Protein AF-A0A815S7Y5-F1 (afdb_monomer_lite)

Secondary structure (DSSP, 8-state):
-HHHHHHHHHHHHHHHHHHHHHHHHHTGGGGS-----PPPS---SHHHHHHHHHHHHHHHHHHHHHHHHHHHHHHHHHHHHHHHHHHHHHHHHHHTT-

Structure (mmCIF, N/CA/C/O backbone):
data_AF-A0A815S7Y5-F1
#
_entry.id   AF-A0A815S7Y5-F1
#
loop_
_atom_site.group_PDB
_atom_site.id
_atom_site.type_symbol
_atom_site.label_atom_id
_atom_site.label_alt_id
_atom_site.label_comp_id
_atom_site.label_asym_id
_atom_site.label_entity_id
_atom_site.label_seq_id
_atom_site.pdbx_PDB_ins_code
_atom_site.Cartn_x
_atom_site.Cartn_y
_atom_site.Cartn_z
_atom_site.occupancy
_atom_site.B_iso_or_equiv
_atom_site.auth_seq_id
_atom_site.auth_comp_id
_atom_site.auth_asym_id
_atom_site.auth_atom_id
_atom_site.pdbx_PDB_model_num
ATOM 1 N N . MET A 1 1 ? -3.531 16.950 49.345 1.00 53.16 1 MET A N 1
ATOM 2 C CA . MET A 1 1 ? -2.332 16.745 48.494 1.00 53.16 1 MET A CA 1
ATOM 3 C C . MET A 1 1 ? -2.470 15.635 47.437 1.00 53.16 1 MET A C 1
ATOM 5 O O . MET A 1 1 ? -1.715 15.671 46.481 1.00 53.16 1 MET A O 1
ATOM 9 N N . ALA A 1 2 ? -3.449 14.714 47.502 1.00 55.72 2 ALA A N 1
ATOM 10 C CA . ALA A 1 2 ? -3.643 13.659 46.483 1.00 55.72 2 ALA A CA 1
ATOM 11 C C . ALA A 1 2 ? -4.248 14.127 45.130 1.00 55.72 2 ALA A C 1
ATOM 13 O O . ALA A 1 2 ? -4.181 13.400 44.143 1.00 55.72 2 ALA A O 1
ATOM 14 N N . GLN A 1 3 ? -4.836 15.330 45.060 1.00 57.66 3 GLN A N 1
ATOM 15 C CA . GLN A 1 3 ? -5.484 15.848 43.840 1.00 57.66 3 GLN A CA 1
ATOM 16 C C . GLN A 1 3 ? -4.494 16.313 42.759 1.00 57.66 3 GLN A C 1
ATOM 18 O O . GLN A 1 3 ? -4.764 16.112 41.577 1.00 57.66 3 GLN A O 1
ATOM 23 N N . ASN A 1 4 ? -3.324 16.841 43.132 1.00 66.06 4 ASN A N 1
ATOM 24 C CA . ASN A 1 4 ? -2.341 17.335 42.156 1.00 66.06 4 ASN A CA 1
ATOM 25 C C . ASN A 1 4 ? -1.697 16.197 41.345 1.00 66.06 4 ASN A C 1
ATOM 27 O O . ASN A 1 4 ? -1.407 16.368 40.164 1.00 66.06 4 ASN A O 1
ATOM 31 N N . TYR A 1 5 ? -1.554 15.007 41.938 1.00 72.88 5 TYR A N 1
ATOM 32 C CA . TYR A 1 5 ? -1.005 13.833 41.250 1.00 72.88 5 TYR A CA 1
ATOM 33 C C . TYR A 1 5 ? -1.934 13.292 40.156 1.00 72.88 5 TYR A C 1
ATOM 35 O O . TYR A 1 5 ? -1.458 12.749 39.163 1.00 72.88 5 TYR A O 1
ATOM 43 N N . ARG A 1 6 ? -3.256 13.474 40.295 1.00 69.19 6 ARG A N 1
ATOM 44 C CA . ARG A 1 6 ? -4.225 13.047 39.273 1.00 69.19 6 ARG A CA 1
ATOM 45 C C . ARG A 1 6 ? -4.136 13.909 38.017 1.00 69.19 6 ARG A C 1
ATOM 47 O O . ARG A 1 6 ? -4.134 13.371 36.918 1.00 69.19 6 ARG A O 1
ATOM 54 N N . LEU A 1 7 ? -4.007 15.226 38.181 1.00 74.56 7 LEU A N 1
ATOM 55 C CA . LEU A 1 7 ? -3.862 16.151 37.052 1.00 74.56 7 LEU A CA 1
ATOM 56 C C . LEU A 1 7 ? -2.537 15.941 36.303 1.00 74.56 7 LEU A C 1
ATOM 58 O O . LEU A 1 7 ? -2.519 15.999 35.077 1.00 74.56 7 LEU A O 1
ATOM 62 N N . LEU A 1 8 ? -1.458 15.619 37.024 1.00 80.38 8 LEU A N 1
ATOM 63 C CA . LEU A 1 8 ? -0.160 15.301 36.423 1.00 80.38 8 LEU A CA 1
ATOM 64 C C . LEU A 1 8 ? -0.185 13.975 35.639 1.00 80.38 8 LEU A C 1
ATOM 66 O O . LEU A 1 8 ? 0.373 13.883 34.552 1.00 80.38 8 LEU A O 1
ATOM 70 N N . ALA A 1 9 ? -0.864 12.946 36.151 1.00 73.81 9 ALA A N 1
ATOM 71 C CA . ALA A 1 9 ? -0.979 11.671 35.444 1.00 73.81 9 ALA A CA 1
ATOM 72 C C . ALA A 1 9 ? -1.764 11.807 34.127 1.00 73.81 9 ALA A C 1
ATOM 74 O O . ALA A 1 9 ? -1.364 11.244 33.108 1.00 73.81 9 ALA A O 1
ATOM 75 N N . VAL A 1 10 ? -2.846 12.593 34.123 1.00 79.81 10 VAL A N 1
ATOM 76 C CA . VAL A 1 10 ? -3.657 12.834 32.918 1.00 79.81 10 VAL A CA 1
ATOM 77 C C . VAL A 1 10 ? -2.854 13.576 31.845 1.00 79.81 10 VAL A C 1
ATOM 79 O O . VAL A 1 10 ? -2.937 13.213 30.671 1.00 79.81 10 VAL A O 1
ATOM 82 N N . SER A 1 11 ? -2.022 14.555 32.223 1.00 80.19 11 SER A N 1
ATOM 83 C CA . SER A 1 11 ? -1.170 15.258 31.255 1.00 80.19 11 SER A CA 1
ATOM 84 C C . SER A 1 11 ? -0.067 14.360 30.679 1.00 80.19 11 SER A C 1
ATOM 86 O O . SER A 1 11 ? 0.198 14.421 29.477 1.00 80.19 11 SER A O 1
ATOM 88 N N . CYS A 1 12 ? 0.521 13.465 31.481 1.00 86.69 12 CYS A N 1
ATOM 89 C CA . CYS A 1 12 ? 1.505 12.489 31.001 1.00 86.69 12 CYS A CA 1
ATOM 90 C C . CYS A 1 12 ? 0.900 11.454 30.037 1.00 86.69 12 CYS A C 1
ATOM 92 O O . CYS A 1 12 ? 1.527 11.128 29.029 1.00 86.69 12 CYS A O 1
ATOM 94 N N . ILE A 1 13 ? -0.318 10.969 30.303 1.00 85.88 13 ILE A N 1
ATOM 95 C CA . ILE A 1 13 ? -1.017 10.026 29.412 1.00 85.88 13 ILE A CA 1
ATOM 96 C C . ILE A 1 13 ? -1.354 10.698 28.074 1.00 85.88 13 ILE A C 1
ATOM 98 O O . ILE A 1 13 ? -1.133 10.105 27.020 1.00 85.88 13 ILE A O 1
ATOM 102 N N . ALA A 1 14 ? -1.819 11.950 28.095 1.00 80.00 14 ALA A N 1
ATOM 103 C CA . ALA A 1 14 ? -2.107 12.705 26.876 1.00 80.00 14 ALA A CA 1
ATOM 104 C C . ALA A 1 14 ? -0.845 12.940 26.023 1.00 80.00 14 ALA A C 1
ATOM 106 O O . ALA A 1 14 ? -0.869 12.724 24.812 1.00 80.00 14 ALA A O 1
ATOM 107 N N . LEU A 1 15 ? 0.280 13.307 26.650 1.00 82.81 15 LEU A N 1
ATOM 108 C CA . LEU A 1 15 ? 1.571 13.448 25.963 1.00 82.81 15 LEU A CA 1
ATOM 109 C C . LEU A 1 15 ? 2.052 12.123 25.356 1.00 82.81 15 LEU A C 1
ATOM 111 O O . LEU A 1 15 ? 2.546 12.103 24.230 1.00 82.81 15 LEU A O 1
ATOM 115 N N . PHE A 1 16 ? 1.872 11.010 26.068 1.00 80.81 16 PHE A N 1
ATOM 116 C CA . PHE A 1 16 ? 2.238 9.685 25.575 1.00 80.81 16 PHE A CA 1
ATOM 117 C C . PHE A 1 16 ? 1.391 9.259 24.365 1.00 80.81 16 PHE A C 1
ATOM 119 O O . PHE A 1 16 ? 1.937 8.773 23.374 1.00 80.81 16 PHE A O 1
ATOM 126 N N . LEU A 1 17 ? 0.079 9.519 24.393 1.00 81.94 17 LEU A N 1
ATOM 127 C CA . LEU A 1 17 ? -0.824 9.258 23.266 1.00 81.94 17 LEU A CA 1
ATOM 128 C C . LEU A 1 17 ? -0.446 10.076 22.022 1.00 81.94 17 LEU A C 1
ATOM 130 O O . LEU A 1 17 ? -0.418 9.532 20.919 1.00 81.94 17 LEU A O 1
ATOM 134 N N . ILE A 1 18 ? -0.068 11.349 22.185 1.00 78.31 18 ILE A N 1
ATOM 135 C CA . ILE A 1 18 ? 0.402 12.198 21.075 1.00 78.31 18 ILE A CA 1
ATOM 136 C C . ILE A 1 18 ? 1.704 11.651 20.468 1.00 78.31 18 ILE A C 1
ATOM 138 O O . ILE A 1 18 ? 1.854 11.623 19.243 1.00 78.31 18 ILE A O 1
ATOM 142 N N . LEU A 1 19 ? 2.638 11.178 21.300 1.00 74.81 19 LEU A N 1
ATOM 143 C CA . LEU A 1 19 ? 3.903 10.590 20.842 1.00 74.81 19 LEU A CA 1
ATOM 144 C C . LEU A 1 19 ? 3.698 9.280 20.067 1.00 74.81 19 LEU A C 1
ATOM 146 O O . LEU A 1 19 ? 4.406 9.040 19.086 1.00 74.81 19 LEU A O 1
ATOM 150 N N . ILE A 1 20 ? 2.723 8.458 20.467 1.00 74.50 20 ILE A N 1
ATOM 151 C CA . ILE A 1 20 ? 2.337 7.247 19.730 1.00 74.50 20 ILE A CA 1
ATOM 152 C C . ILE A 1 20 ? 1.746 7.625 18.368 1.00 74.50 20 ILE A C 1
ATOM 154 O O . ILE A 1 20 ? 2.236 7.154 17.343 1.00 74.50 20 ILE A O 1
ATOM 158 N N . ILE A 1 21 ? 0.767 8.535 18.336 1.00 71.25 21 ILE A N 1
ATOM 159 C CA . ILE A 1 21 ? 0.098 8.954 17.093 1.00 71.25 21 ILE A CA 1
ATOM 160 C C . ILE A 1 21 ? 1.093 9.589 16.109 1.00 71.25 21 ILE A C 1
ATOM 162 O O . ILE A 1 21 ? 1.023 9.331 14.905 1.00 71.25 21 ILE A O 1
ATOM 166 N N . SER A 1 22 ? 2.060 10.361 16.614 1.00 60.28 22 SER A N 1
ATOM 167 C CA . SER A 1 22 ? 3.102 11.003 15.799 1.00 60.28 22 SER A CA 1
ATOM 168 C C . SER A 1 22 ? 4.049 9.986 15.149 1.00 60.28 22 SER A C 1
ATOM 170 O O . SER A 1 22 ? 4.450 10.167 14.001 1.00 60.28 22 SER A O 1
ATOM 172 N N . LYS A 1 23 ? 4.375 8.882 15.838 1.00 57.84 23 LYS A N 1
ATOM 173 C CA . LYS A 1 23 ? 5.154 7.778 15.249 1.00 57.84 23 LYS A CA 1
ATOM 174 C C . LYS A 1 23 ? 4.332 6.933 14.279 1.00 57.84 23 LYS A C 1
ATOM 176 O O . LYS A 1 23 ? 4.884 6.487 13.279 1.00 57.84 23 LYS A O 1
ATOM 181 N N . CYS A 1 24 ? 3.033 6.767 14.529 1.00 57.12 24 CYS A N 1
ATOM 182 C CA . CYS A 1 24 ? 2.131 6.077 13.610 1.00 57.12 24 CYS A CA 1
ATOM 183 C C . CYS A 1 24 ? 1.962 6.839 12.288 1.00 57.12 24 CYS A C 1
ATOM 185 O O . CYS A 1 24 ? 1.927 6.208 11.244 1.00 57.12 24 CYS A O 1
ATOM 187 N N . HIS A 1 25 ? 1.938 8.177 12.288 1.00 50.97 25 HIS A N 1
ATOM 188 C CA . HIS A 1 25 ? 1.853 8.957 11.042 1.00 50.97 25 HIS A CA 1
ATOM 189 C C . HIS A 1 25 ? 3.173 9.021 10.264 1.00 50.97 25 HIS A C 1
ATOM 191 O O . HIS A 1 25 ? 3.144 9.186 9.049 1.00 50.97 25 HIS A O 1
ATOM 197 N N . ALA A 1 26 ? 4.325 8.861 10.921 1.00 47.69 26 ALA A N 1
ATOM 198 C CA . ALA A 1 26 ? 5.633 8.866 10.261 1.00 47.69 26 ALA A CA 1
ATOM 199 C C . ALA A 1 26 ? 5.912 7.598 9.428 1.00 47.69 26 ALA A C 1
ATOM 201 O O . ALA A 1 26 ? 6.797 7.615 8.574 1.00 47.69 26 ALA A O 1
ATOM 202 N N . SER A 1 27 ? 5.158 6.514 9.637 1.00 49.88 27 SER A N 1
ATOM 203 C CA . SER A 1 27 ? 5.220 5.283 8.836 1.00 49.88 27 SER A CA 1
ATOM 204 C C . SER A 1 27 ? 4.191 5.226 7.698 1.00 49.88 27 SER A C 1
ATOM 206 O O . SER A 1 27 ? 4.345 4.408 6.793 1.00 49.88 27 SER A O 1
ATOM 208 N N . TYR A 1 28 ? 3.201 6.126 7.664 1.00 45.66 28 TYR A N 1
ATOM 209 C CA . TYR A 1 28 ? 2.253 6.243 6.547 1.00 45.66 28 TYR A CA 1
ATOM 210 C C . TYR A 1 28 ? 2.799 6.857 5.232 1.00 45.66 28 TYR A C 1
ATOM 212 O O . TYR A 1 28 ? 2.240 6.526 4.184 1.00 45.66 28 TYR A O 1
ATOM 220 N N . PRO A 1 29 ? 3.889 7.661 5.175 1.00 44.12 29 PRO A N 1
ATOM 221 C CA . PRO A 1 29 ? 4.400 8.166 3.904 1.00 44.12 29 PRO A CA 1
ATOM 222 C C . PRO A 1 29 ? 5.239 7.128 3.141 1.00 44.12 29 PRO A C 1
ATOM 224 O O . PRO A 1 29 ? 5.593 7.375 1.994 1.00 44.12 29 PRO A O 1
ATOM 227 N N . LEU A 1 30 ? 5.512 5.942 3.706 1.00 48.03 30 LEU A N 1
ATOM 228 C CA . LEU A 1 30 ? 6.218 4.853 3.006 1.00 48.03 30 LEU A CA 1
ATOM 229 C C . LEU A 1 30 ? 5.403 4.214 1.864 1.00 48.03 30 LEU A C 1
ATOM 231 O O . LEU A 1 30 ? 5.960 3.450 1.078 1.00 48.03 30 LEU A O 1
ATOM 235 N N . PHE A 1 31 ? 4.116 4.553 1.736 1.00 49.59 31 PHE A N 1
ATOM 236 C CA . PHE A 1 31 ? 3.260 4.147 0.612 1.00 49.59 31 PHE A CA 1
ATOM 237 C C . PHE A 1 31 ? 2.970 5.290 -0.376 1.00 49.59 31 PHE A C 1
ATOM 239 O O . PHE A 1 31 ? 2.284 5.074 -1.378 1.00 49.59 31 PHE A O 1
ATOM 246 N N . GLY A 1 32 ? 3.498 6.493 -0.118 1.00 48.25 32 GLY A N 1
ATOM 247 C CA . GLY A 1 32 ? 3.406 7.645 -1.011 1.00 48.25 32 GLY A CA 1
ATOM 248 C C . GLY A 1 32 ? 4.333 7.472 -2.210 1.00 48.25 32 GLY A C 1
ATOM 249 O O . GLY A 1 32 ? 5.486 7.877 -2.169 1.00 48.25 32 GLY A O 1
ATOM 250 N N . GLU A 1 33 ? 3.800 6.853 -3.263 1.00 54.28 33 GLU A N 1
ATOM 251 C CA . GLU A 1 33 ? 4.374 6.757 -4.609 1.00 54.28 33 GLU A CA 1
ATOM 252 C C . GLU A 1 33 ? 5.643 5.899 -4.716 1.00 54.28 33 GLU A C 1
ATOM 254 O O . GLU A 1 33 ? 6.768 6.389 -4.792 1.00 54.28 33 GLU A O 1
ATOM 259 N N . LEU A 1 34 ? 5.460 4.577 -4.844 1.00 60.88 34 LEU A N 1
ATOM 260 C CA . LEU A 1 34 ? 6.494 3.735 -5.448 1.00 60.88 34 LEU A CA 1
ATOM 261 C C . LEU A 1 34 ? 6.807 4.338 -6.834 1.00 60.88 34 LEU A C 1
ATOM 263 O O . LEU A 1 34 ? 5.912 4.332 -7.691 1.00 60.88 34 LEU A O 1
ATOM 267 N N . PRO A 1 35 ? 8.020 4.874 -7.077 1.00 68.19 35 PRO A N 1
ATOM 268 C CA . PRO A 1 35 ? 8.282 5.668 -8.268 1.00 68.19 35 PRO A CA 1
ATOM 269 C C . PRO A 1 35 ? 8.101 4.790 -9.502 1.00 68.19 35 PRO A C 1
ATOM 271 O O . PRO A 1 35 ? 8.846 3.825 -9.707 1.00 68.19 35 PRO A O 1
ATOM 274 N N . VAL A 1 36 ? 7.092 5.114 -10.317 1.00 76.81 36 VAL A N 1
ATOM 275 C CA . VAL A 1 36 ? 6.833 4.415 -11.579 1.00 76.81 36 VAL A CA 1
ATOM 276 C C . VAL A 1 36 ? 8.105 4.511 -12.425 1.00 76.81 36 VAL A C 1
ATOM 278 O O . VAL A 1 36 ? 8.618 5.621 -12.609 1.00 76.81 36 VAL A O 1
ATOM 281 N N . PRO A 1 37 ? 8.651 3.393 -12.942 1.00 82.38 37 PRO A N 1
ATOM 282 C CA . PRO A 1 37 ? 9.845 3.448 -13.765 1.00 82.38 37 PRO A CA 1
ATOM 283 C C . PRO A 1 37 ? 9.578 4.300 -15.010 1.00 82.38 37 PRO A C 1
ATOM 285 O O . PRO A 1 37 ? 8.875 3.892 -15.938 1.00 82.38 37 PRO A O 1
ATOM 288 N N . GLN A 1 38 ? 10.152 5.501 -15.022 1.00 84.56 38 GLN A N 1
ATOM 289 C CA . GLN A 1 38 ? 9.985 6.452 -16.112 1.00 84.56 38 GLN A CA 1
ATOM 290 C C . GLN A 1 38 ? 10.566 5.879 -17.400 1.00 84.56 38 GLN A C 1
ATOM 292 O O . GLN A 1 38 ? 11.670 5.323 -17.408 1.00 84.56 38 GLN A O 1
ATOM 297 N N . ARG A 1 39 ? 9.817 6.015 -18.497 1.00 85.12 39 ARG A N 1
ATOM 298 C CA . ARG A 1 39 ? 10.280 5.582 -19.813 1.00 85.12 39 ARG A CA 1
ATOM 299 C C . ARG A 1 39 ? 11.480 6.444 -20.229 1.00 85.12 39 ARG A C 1
ATOM 301 O O . ARG A 1 39 ? 11.350 7.667 -20.261 1.00 85.12 39 ARG A O 1
ATOM 308 N N . PRO A 1 40 ? 12.626 5.845 -20.592 1.00 84.94 40 PRO A N 1
ATOM 309 C CA . PRO A 1 40 ? 13.750 6.594 -21.140 1.00 84.94 40 PRO A CA 1
ATOM 310 C C . PRO A 1 40 ? 13.348 7.332 -22.421 1.00 84.94 40 PRO A C 1
ATOM 312 O O . PRO A 1 40 ? 12.624 6.784 -23.254 1.00 84.94 40 PRO A O 1
ATOM 315 N N . ALA A 1 41 ? 13.858 8.552 -22.613 1.00 85.06 41 ALA A N 1
ATOM 316 C CA . ALA A 1 41 ? 13.579 9.347 -23.812 1.00 85.06 41 ALA A CA 1
ATOM 317 C C . ALA A 1 41 ? 14.052 8.653 -25.104 1.00 85.06 41 ALA A C 1
ATOM 319 O O . ALA A 1 41 ? 13.431 8.802 -26.155 1.00 85.06 41 ALA A O 1
ATOM 320 N N . LYS A 1 42 ? 15.141 7.877 -25.024 1.00 86.12 42 LYS A N 1
ATOM 321 C CA . LYS A 1 42 ? 15.667 7.033 -26.103 1.00 86.12 42 LYS A CA 1
ATOM 322 C C . LYS A 1 42 ? 16.290 5.770 -25.513 1.00 86.12 42 LYS A C 1
ATOM 324 O O . LYS A 1 42 ? 16.883 5.821 -24.438 1.00 86.12 42 LYS A O 1
ATOM 329 N N . PHE A 1 43 ? 16.195 4.665 -26.244 1.00 89.50 43 PHE A N 1
ATOM 330 C CA . PHE A 1 43 ? 16.971 3.457 -25.977 1.00 89.50 43 PHE A CA 1
ATOM 331 C C . PHE A 1 43 ? 18.147 3.427 -26.952 1.00 89.50 43 PHE A C 1
ATOM 333 O O . PHE A 1 43 ? 17.927 3.454 -28.161 1.00 89.50 43 PHE A O 1
ATOM 340 N N . ALA A 1 44 ? 19.378 3.431 -26.438 1.00 87.12 44 ALA A N 1
ATOM 341 C CA . ALA A 1 44 ? 20.578 3.423 -27.274 1.00 87.12 44 ALA A CA 1
ATOM 342 C C . ALA A 1 44 ? 20.926 2.004 -27.743 1.00 87.12 44 ALA A C 1
ATOM 344 O O . ALA A 1 44 ? 21.454 1.818 -28.836 1.00 87.12 44 ALA A O 1
ATOM 345 N N . THR A 1 45 ? 20.606 0.998 -26.926 1.00 92.56 45 THR A N 1
ATOM 346 C CA . THR A 1 45 ? 20.923 -0.404 -27.197 1.00 92.56 45 THR A CA 1
ATOM 347 C C . THR A 1 45 ? 19.756 -1.331 -26.855 1.00 92.56 45 THR A C 1
ATOM 349 O O . THR A 1 45 ? 18.877 -0.991 -26.060 1.00 92.56 45 THR A O 1
ATOM 352 N N . LYS A 1 46 ? 19.774 -2.553 -27.405 1.00 91.56 46 LYS A N 1
ATOM 353 C CA . LYS A 1 46 ? 18.852 -3.630 -27.000 1.00 91.56 46 LYS A CA 1
ATOM 354 C C . LYS A 1 46 ? 18.961 -3.940 -25.498 1.00 91.56 46 LYS A C 1
ATOM 356 O O . LYS A 1 46 ? 17.946 -4.141 -24.842 1.00 91.56 46 LYS A O 1
ATOM 361 N N . ASN A 1 47 ? 20.171 -3.873 -24.939 1.00 94.12 47 ASN A N 1
ATOM 362 C CA . ASN A 1 47 ? 20.411 -4.090 -23.510 1.00 94.12 47 ASN A CA 1
ATOM 363 C C . ASN A 1 47 ? 19.691 -3.055 -22.626 1.00 94.12 47 ASN A C 1
ATOM 365 O O . ASN A 1 47 ? 19.256 -3.392 -21.525 1.00 94.12 47 ASN A O 1
ATOM 369 N N . ASP A 1 48 ? 19.535 -1.813 -23.093 1.00 89.94 48 ASP A N 1
ATOM 370 C CA . ASP A 1 48 ? 18.797 -0.778 -22.357 1.00 89.94 48 ASP A CA 1
ATOM 371 C C . ASP A 1 48 ? 17.293 -1.064 -22.335 1.00 89.94 48 ASP A C 1
ATOM 373 O O . ASP A 1 48 ? 16.633 -0.847 -21.315 1.00 89.94 48 ASP A O 1
ATOM 377 N N . VAL A 1 49 ? 16.762 -1.590 -23.444 1.00 91.88 49 VAL A N 1
ATOM 378 C CA . VAL A 1 49 ? 15.368 -2.044 -23.533 1.00 91.88 49 VAL A CA 1
ATOM 379 C C . VAL A 1 49 ? 15.140 -3.199 -22.562 1.00 91.88 49 VAL A C 1
ATOM 381 O O . VAL A 1 49 ? 14.237 -3.122 -21.731 1.00 91.88 49 VAL A O 1
ATOM 384 N N . ASP A 1 50 ? 15.992 -4.225 -22.602 1.00 94.12 50 ASP A N 1
ATOM 385 C CA . ASP A 1 50 ? 15.867 -5.406 -21.740 1.00 94.12 50 ASP A CA 1
ATOM 386 C C . ASP A 1 50 ? 15.975 -5.035 -20.250 1.00 94.12 50 ASP A C 1
ATOM 388 O O . ASP A 1 50 ? 15.192 -5.504 -19.418 1.00 94.12 50 ASP A O 1
ATOM 392 N N . ARG A 1 51 ? 16.886 -4.115 -19.902 1.00 90.69 51 ARG A N 1
ATOM 393 C CA . ARG A 1 51 ? 17.017 -3.581 -18.538 1.00 90.69 51 ARG A CA 1
ATOM 394 C C . ARG A 1 51 ? 15.759 -2.835 -18.093 1.00 90.69 51 ARG A C 1
ATOM 396 O O . ARG A 1 51 ? 15.304 -3.031 -16.965 1.00 90.69 51 ARG A O 1
ATOM 403 N N . TYR A 1 52 ? 15.191 -1.993 -18.956 1.00 91.56 52 TYR A N 1
ATOM 404 C CA . TYR A 1 52 ? 13.959 -1.267 -18.647 1.00 91.56 52 TYR A CA 1
ATOM 405 C C . TYR A 1 52 ? 12.766 -2.213 -18.474 1.00 91.56 52 TYR A C 1
ATOM 407 O O . TYR A 1 52 ? 12.024 -2.088 -17.501 1.00 91.56 52 TYR A O 1
ATOM 415 N N . VAL A 1 53 ? 12.621 -3.212 -19.351 1.00 92.56 53 VAL A N 1
ATOM 416 C CA . VAL A 1 53 ? 11.575 -4.241 -19.245 1.00 92.56 53 VAL A CA 1
ATOM 417 C C . VAL A 1 53 ? 11.698 -5.016 -17.933 1.00 92.56 53 VAL A C 1
ATOM 419 O O . VAL A 1 53 ? 10.698 -5.208 -17.242 1.00 92.56 53 VAL A O 1
ATOM 422 N N . ASN A 1 54 ? 12.909 -5.417 -17.539 1.00 93.88 54 ASN A N 1
ATOM 423 C CA . ASN A 1 54 ? 13.121 -6.094 -16.258 1.00 93.88 54 ASN A CA 1
ATOM 424 C C . ASN A 1 54 ? 12.749 -5.205 -15.065 1.00 93.88 54 ASN A C 1
ATOM 426 O O . ASN A 1 54 ? 12.092 -5.679 -14.138 1.00 93.88 54 ASN A O 1
ATOM 430 N N . ARG A 1 55 ? 13.082 -3.909 -15.109 1.00 89.31 55 ARG A N 1
ATOM 431 C CA . ARG A 1 55 ? 12.682 -2.951 -14.068 1.00 89.31 55 ARG A CA 1
ATOM 432 C C . ARG A 1 55 ? 11.160 -2.794 -13.983 1.00 89.31 55 ARG A C 1
ATOM 434 O O . ARG A 1 55 ? 10.615 -2.748 -12.884 1.00 89.31 55 ARG A O 1
ATOM 441 N N . MET A 1 56 ? 10.469 -2.761 -15.122 1.00 93.69 56 MET A N 1
ATOM 442 C CA . MET A 1 56 ? 9.002 -2.721 -15.169 1.00 93.69 56 MET A CA 1
ATOM 443 C C . MET A 1 56 ? 8.368 -3.992 -14.593 1.00 93.69 56 MET A C 1
ATOM 445 O O . MET A 1 56 ? 7.398 -3.898 -13.844 1.00 93.69 56 MET A O 1
ATOM 449 N N . LYS A 1 57 ? 8.930 -5.174 -14.882 1.00 93.88 57 LYS A N 1
ATOM 450 C CA . LYS A 1 57 ? 8.468 -6.447 -14.300 1.00 93.88 57 LYS A CA 1
ATOM 451 C C . LYS A 1 57 ? 8.622 -6.468 -12.782 1.00 93.88 57 LYS A C 1
ATOM 453 O O . LYS A 1 57 ? 7.681 -6.826 -12.084 1.00 93.88 57 LYS A O 1
ATOM 458 N N . GLN A 1 58 ? 9.779 -6.043 -12.275 1.00 89.62 58 GLN A N 1
ATOM 459 C CA . GLN A 1 58 ? 10.020 -5.945 -10.834 1.00 89.62 58 GLN A CA 1
ATOM 460 C C . GLN A 1 58 ? 9.019 -5.000 -10.167 1.00 89.62 58 GLN A C 1
ATOM 462 O O . GLN A 1 58 ? 8.382 -5.380 -9.191 1.00 89.62 58 GLN A O 1
ATOM 467 N N . TYR A 1 59 ? 8.818 -3.810 -10.742 1.00 88.94 59 TYR A N 1
ATOM 468 C CA . TYR A 1 59 ? 7.830 -2.851 -10.251 1.00 88.94 59 TYR A CA 1
ATOM 469 C C . TYR A 1 59 ? 6.415 -3.444 -10.210 1.00 88.94 59 TYR A C 1
ATOM 471 O O . TYR A 1 59 ? 5.706 -3.298 -9.216 1.00 88.94 59 TYR A O 1
ATOM 479 N N . TY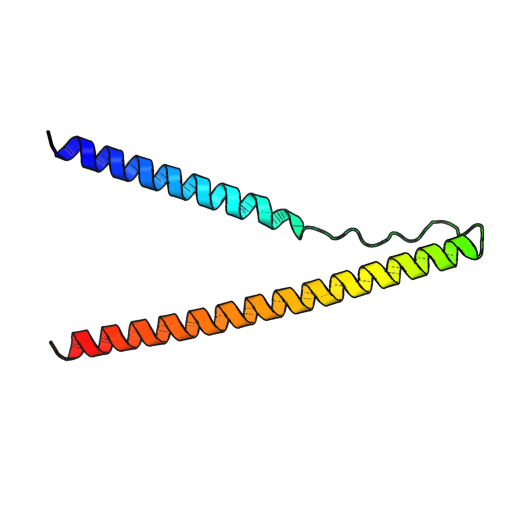R A 1 60 ? 6.009 -4.147 -11.271 1.00 91.81 60 TYR A N 1
ATOM 480 C CA . TYR A 1 60 ? 4.707 -4.806 -11.335 1.00 91.81 60 TYR A CA 1
ATOM 481 C C . TYR A 1 60 ? 4.524 -5.847 -10.222 1.00 91.81 60 TYR A C 1
ATOM 483 O O . TYR A 1 60 ? 3.496 -5.826 -9.541 1.00 91.81 60 TYR A O 1
ATOM 491 N N . GLU A 1 61 ? 5.511 -6.719 -10.000 1.00 92.44 61 GLU A N 1
ATOM 492 C CA . GLU A 1 61 ? 5.447 -7.714 -8.923 1.00 92.44 61 GLU A CA 1
ATOM 493 C C . GLU A 1 61 ? 5.398 -7.043 -7.545 1.00 92.44 61 GLU A C 1
ATOM 495 O O . GLU A 1 61 ? 4.569 -7.413 -6.714 1.00 92.44 61 GLU A O 1
ATOM 500 N N . THR A 1 62 ? 6.182 -5.985 -7.312 1.00 88.75 62 THR A N 1
ATOM 501 C CA . THR A 1 62 ? 6.090 -5.201 -6.069 1.00 88.75 62 THR A CA 1
ATOM 502 C C . THR A 1 62 ? 4.679 -4.643 -5.864 1.00 88.75 62 THR A C 1
ATOM 504 O O . THR A 1 62 ? 4.087 -4.831 -4.803 1.00 88.75 62 THR A O 1
ATOM 507 N N . MET A 1 63 ? 4.086 -4.026 -6.890 1.00 89.00 63 MET A N 1
ATOM 508 C CA . MET A 1 63 ? 2.721 -3.491 -6.819 1.00 89.00 63 MET A CA 1
ATOM 509 C C . MET A 1 63 ? 1.656 -4.578 -6.620 1.00 89.00 63 MET A C 1
ATOM 511 O O . MET A 1 63 ? 0.608 -4.331 -6.018 1.00 89.00 63 MET A O 1
ATOM 515 N N . LYS A 1 64 ? 1.887 -5.788 -7.131 1.00 91.12 64 LYS A N 1
ATOM 516 C CA . LYS A 1 64 ? 1.023 -6.948 -6.894 1.00 91.12 64 LYS A CA 1
ATOM 517 C C . LYS A 1 64 ? 1.092 -7.397 -5.432 1.00 9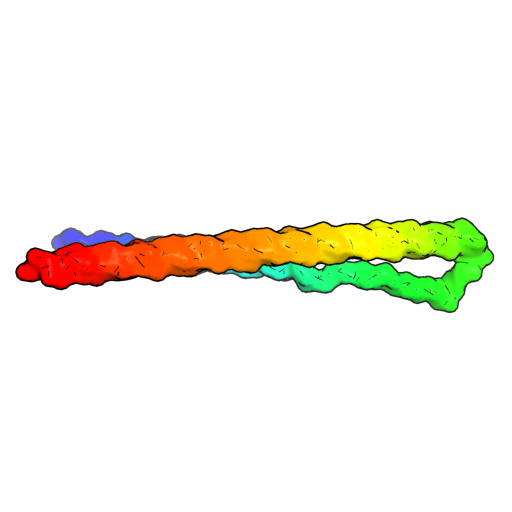1.12 64 LYS A C 1
ATOM 519 O O . LYS A 1 64 ? 0.041 -7.575 -4.820 1.00 91.12 64 LYS A O 1
ATOM 524 N N . HIS A 1 65 ? 2.291 -7.506 -4.857 1.00 89.69 65 HIS A N 1
ATOM 525 C CA . HIS A 1 65 ? 2.474 -7.842 -3.442 1.00 89.69 65 HIS A CA 1
ATOM 526 C C . HIS A 1 65 ? 1.856 -6.797 -2.510 1.00 89.69 65 HIS A C 1
ATOM 528 O O . HIS A 1 65 ? 1.152 -7.164 -1.573 1.00 89.69 65 HIS A O 1
ATOM 534 N N . LEU A 1 66 ? 2.039 -5.507 -2.803 1.00 87.19 66 LEU A N 1
ATOM 535 C CA . LEU A 1 66 ? 1.436 -4.423 -2.023 1.00 87.19 66 LEU A CA 1
ATOM 536 C C . LEU A 1 66 ? -0.096 -4.489 -2.021 1.00 87.19 66 LEU A C 1
ATOM 538 O O . LEU A 1 66 ? -0.719 -4.321 -0.976 1.00 87.19 66 LEU A O 1
ATOM 542 N N . ARG A 1 67 ? -0.716 -4.782 -3.172 1.00 87.75 67 ARG A N 1
ATOM 543 C CA . ARG A 1 67 ? -2.174 -4.971 -3.253 1.00 87.75 67 ARG A CA 1
ATOM 544 C C . ARG A 1 67 ? -2.656 -6.172 -2.448 1.00 87.75 67 ARG A C 1
ATOM 546 O O . ARG A 1 67 ? -3.696 -6.082 -1.807 1.00 87.75 67 ARG A O 1
ATOM 553 N N . TYR A 1 68 ? -1.916 -7.277 -2.488 1.00 88.12 68 TYR A N 1
ATOM 554 C CA . TYR A 1 68 ? -2.240 -8.455 -1.688 1.00 88.12 68 TYR A CA 1
ATOM 555 C C . TYR A 1 68 ? -2.167 -8.149 -0.187 1.00 88.12 68 TYR A C 1
ATOM 557 O O . TYR A 1 68 ? -3.104 -8.445 0.544 1.00 88.12 68 TYR A O 1
ATOM 565 N N . TRP A 1 69 ? -1.091 -7.492 0.250 1.00 86.50 69 TRP A N 1
ATOM 566 C CA . TRP A 1 69 ? -0.913 -7.096 1.644 1.00 86.50 69 TRP A CA 1
ATOM 567 C C . TRP A 1 69 ? -2.010 -6.138 2.124 1.00 86.50 69 TRP 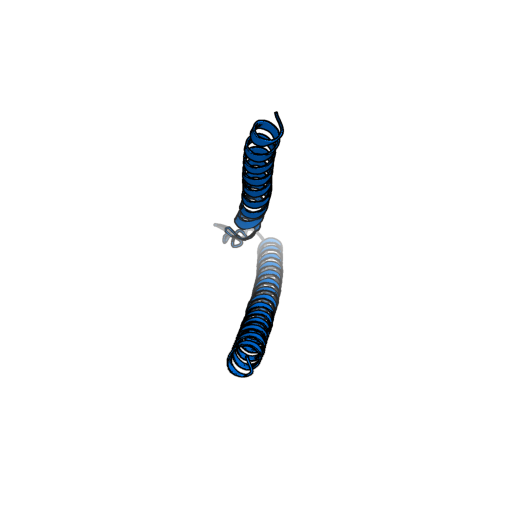A C 1
ATOM 569 O O . TRP A 1 69 ? -2.581 -6.345 3.191 1.00 86.50 69 TRP A O 1
ATOM 579 N N . ARG A 1 70 ? -2.382 -5.145 1.308 1.00 84.94 70 ARG A N 1
ATOM 580 C CA . ARG A 1 70 ? -3.507 -4.258 1.627 1.00 84.94 70 ARG A CA 1
ATOM 581 C C . ARG A 1 70 ? -4.807 -5.035 1.827 1.00 84.94 70 ARG A C 1
ATOM 583 O O . ARG A 1 70 ? -5.462 -4.843 2.837 1.00 84.94 70 ARG A O 1
ATOM 590 N N . ARG A 1 71 ? -5.128 -5.964 0.922 1.00 84.44 71 ARG A N 1
ATOM 591 C CA . ARG A 1 71 ? -6.322 -6.807 1.064 1.00 84.44 71 ARG A CA 1
ATOM 592 C C . ARG A 1 71 ? -6.307 -7.623 2.362 1.00 84.44 71 ARG A C 1
ATOM 594 O O .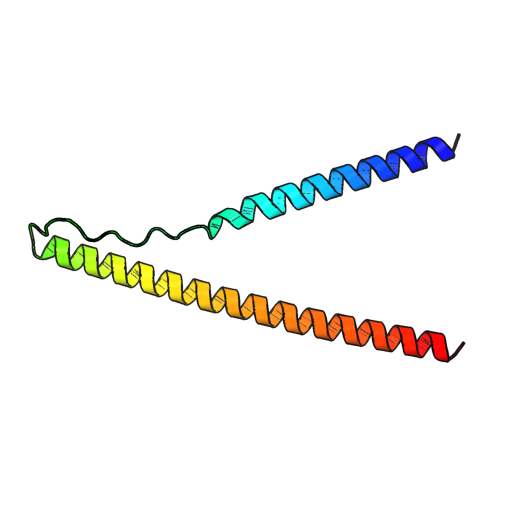 ARG A 1 71 ? -7.358 -7.794 2.958 1.00 84.44 71 ARG A O 1
ATOM 601 N N . SER A 1 72 ? -5.147 -8.124 2.795 1.00 83.38 72 SER A N 1
ATOM 602 C CA . SER A 1 72 ? -5.063 -8.847 4.072 1.00 83.38 72 SER A CA 1
ATOM 603 C C . SER A 1 72 ? -5.270 -7.949 5.294 1.00 83.38 72 SER A C 1
ATOM 605 O O . SER A 1 72 ? -5.792 -8.426 6.292 1.00 83.38 72 SER A O 1
ATOM 607 N N . ILE A 1 73 ? -4.890 -6.668 5.217 1.00 85.25 73 ILE A N 1
ATOM 608 C CA . ILE A 1 73 ? -5.213 -5.691 6.267 1.00 85.25 73 ILE A CA 1
ATOM 609 C C . ILE A 1 73 ? -6.715 -5.444 6.280 1.00 85.25 73 ILE A C 1
ATOM 611 O O . ILE A 1 73 ? -7.323 -5.595 7.327 1.00 85.25 73 ILE A O 1
ATOM 615 N N . ASP A 1 74 ? -7.305 -5.150 5.118 1.00 84.44 74 ASP A N 1
ATOM 616 C CA . ASP A 1 74 ? -8.740 -4.870 5.013 1.00 84.44 74 ASP A CA 1
ATOM 617 C C . ASP A 1 74 ? -9.577 -6.042 5.580 1.00 84.44 74 ASP A C 1
ATOM 619 O O . ASP A 1 74 ? -10.546 -5.819 6.296 1.00 84.44 74 ASP A O 1
ATOM 623 N N . GLN A 1 75 ? -9.165 -7.292 5.325 1.00 86.06 75 GLN A N 1
ATOM 624 C CA . GLN A 1 75 ? -9.805 -8.479 5.907 1.00 86.06 75 GLN A CA 1
ATOM 625 C C . GLN A 1 75 ? -9.608 -8.570 7.432 1.00 86.06 75 GLN A C 1
ATOM 627 O O . GLN A 1 75 ? -10.534 -8.920 8.154 1.00 86.06 75 GLN A O 1
ATOM 632 N N . SER A 1 76 ? -8.407 -8.268 7.932 1.00 87.62 76 SER A N 1
ATOM 633 C CA . SER A 1 76 ? -8.143 -8.265 9.375 1.00 87.62 76 SER A CA 1
ATOM 634 C C . SER A 1 76 ? -8.938 -7.185 10.110 1.00 87.62 76 SER A C 1
ATOM 636 O O . SER A 1 76 ? -9.282 -7.390 11.273 1.00 87.62 76 SER A O 1
ATOM 638 N N . ASP A 1 77 ? -9.187 -6.044 9.468 1.00 87.06 77 ASP A N 1
ATOM 639 C CA . ASP A 1 7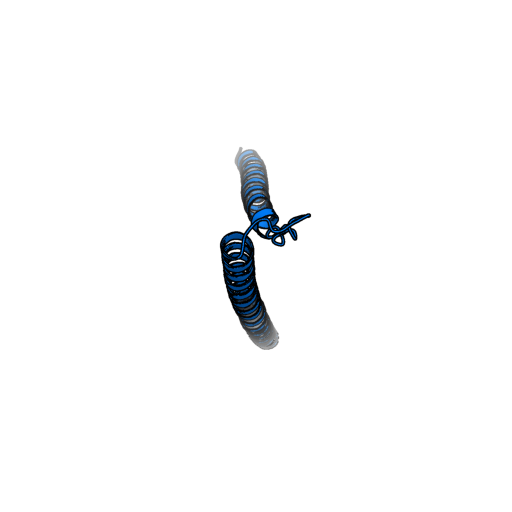7 ? -10.004 -4.966 10.026 1.00 87.06 77 ASP A CA 1
ATOM 640 C C . ASP A 1 77 ? -11.482 -5.392 10.093 1.00 87.06 77 ASP A C 1
ATOM 642 O O . ASP A 1 77 ? -12.121 -5.182 11.120 1.00 87.06 77 ASP A O 1
ATOM 646 N N . GLU A 1 78 ? -11.998 -6.079 9.065 1.00 90.06 78 GLU A N 1
ATOM 647 C CA . GLU A 1 78 ? -13.354 -6.660 9.065 1.00 90.06 78 GLU A CA 1
ATOM 648 C C . GLU A 1 78 ? -13.534 -7.684 10.203 1.00 90.06 78 GLU A C 1
ATOM 650 O O . GLU A 1 78 ? -14.471 -7.581 10.991 1.00 90.06 78 GLU A O 1
ATOM 655 N N . GLU A 1 79 ? -12.580 -8.607 10.378 1.00 91.38 79 GLU A N 1
ATOM 656 C CA . GLU A 1 79 ? -12.599 -9.587 11.480 1.00 91.38 79 GLU A CA 1
ATOM 657 C C . GLU A 1 79 ? -12.553 -8.918 12.872 1.00 91.38 79 GLU A C 1
ATOM 659 O O . GLU A 1 79 ? -13.137 -9.415 13.847 1.00 91.38 79 GLU A O 1
ATOM 664 N N . TYR A 1 80 ? -11.849 -7.789 12.990 1.00 89.00 80 TYR A N 1
ATOM 665 C CA . TYR A 1 80 ? -11.778 -7.011 14.225 1.00 89.00 80 TYR A CA 1
ATOM 666 C C . TYR A 1 80 ? -13.095 -6.283 14.526 1.00 89.00 80 TYR A C 1
ATOM 668 O O . TYR A 1 80 ? -13.545 -6.298 15.676 1.00 89.00 80 TYR A O 1
ATOM 676 N N . ASP A 1 81 ? -13.726 -5.689 13.512 1.00 92.94 81 ASP A N 1
ATOM 677 C CA . ASP A 1 81 ? -15.026 -5.026 13.636 1.00 92.94 81 ASP A CA 1
ATOM 678 C C . ASP A 1 81 ? -16.125 -6.023 14.041 1.00 92.94 81 ASP A C 1
ATOM 680 O O . ASP A 1 81 ? -16.859 -5.760 15.001 1.00 92.94 81 ASP A O 1
ATOM 684 N N . ASP A 1 82 ? -16.164 -7.205 13.415 1.00 93.31 82 ASP A N 1
ATOM 685 C CA . ASP A 1 82 ? -17.074 -8.300 13.787 1.00 93.31 82 ASP A CA 1
ATOM 686 C C . ASP A 1 82 ? -16.887 -8.707 15.260 1.00 93.31 82 ASP A C 1
ATOM 688 O O . ASP A 1 82 ? -17.845 -8.829 16.032 1.00 93.31 82 ASP A O 1
ATOM 692 N N . SER A 1 83 ? -15.631 -8.851 15.695 1.00 93.81 83 SER A N 1
ATOM 693 C CA . SER A 1 83 ? -15.299 -9.205 17.081 1.00 93.81 83 SER A CA 1
ATOM 694 C C . SER A 1 83 ? -15.750 -8.136 18.088 1.00 93.81 83 SER A C 1
ATOM 696 O O . SER A 1 83 ? -16.171 -8.455 19.207 1.00 93.81 83 SER A O 1
ATOM 698 N N . LEU A 1 84 ? -15.660 -6.853 17.720 1.00 95.00 84 LEU A N 1
ATOM 699 C CA . LEU A 1 84 ? -16.148 -5.751 18.549 1.00 95.00 84 LEU A CA 1
ATOM 700 C C . LEU A 1 84 ? -17.674 -5.741 18.640 1.00 95.00 84 LEU A C 1
ATOM 702 O O . LEU A 1 84 ? -18.210 -5.505 19.729 1.00 95.00 84 LEU A O 1
ATOM 706 N N . GLU A 1 85 ? -18.377 -6.001 17.537 1.00 96.31 85 GLU A N 1
ATOM 707 C CA . GLU A 1 85 ? -19.837 -6.084 17.540 1.00 96.31 85 GLU A CA 1
ATOM 708 C C . GLU A 1 85 ? -20.325 -7.214 18.456 1.00 96.31 85 GLU A C 1
ATOM 710 O O . GLU A 1 85 ? -21.187 -6.983 19.315 1.00 96.31 85 GLU A O 1
ATOM 715 N N . ASP A 1 86 ? -19.702 -8.389 18.371 1.00 96.06 86 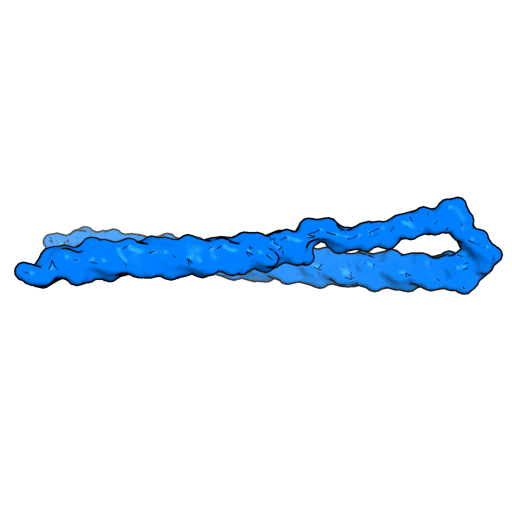ASP A N 1
ATOM 716 C CA . ASP A 1 86 ? -19.987 -9.526 19.247 1.00 96.06 86 ASP A CA 1
ATOM 717 C C . ASP A 1 86 ? -19.802 -9.176 20.729 1.00 96.06 86 ASP A C 1
ATOM 719 O O . ASP A 1 86 ? -20.672 -9.459 21.564 1.00 96.06 86 ASP A O 1
ATOM 723 N N . LEU A 1 87 ? -18.703 -8.501 21.080 1.00 95.44 87 LEU A N 1
ATOM 724 C CA . LEU A 1 87 ? -18.463 -8.039 22.449 1.00 95.44 87 LEU A CA 1
ATOM 725 C C . LEU A 1 87 ? -19.544 -7.055 22.913 1.00 95.44 87 LEU A C 1
ATOM 727 O O . LEU A 1 87 ? -20.057 -7.178 24.031 1.00 95.44 87 LEU A O 1
ATOM 731 N N . ILE A 1 88 ? -19.935 -6.099 22.066 1.00 94.94 88 ILE A N 1
ATOM 732 C CA . ILE A 1 88 ? -21.004 -5.141 22.378 1.00 94.94 88 ILE A CA 1
ATOM 733 C C . ILE A 1 88 ? -22.322 -5.876 22.649 1.00 94.94 88 ILE A C 1
ATOM 735 O O . ILE A 1 88 ? -23.014 -5.554 23.623 1.00 94.94 88 ILE A O 1
ATOM 739 N N . GLN A 1 89 ? -22.677 -6.870 21.831 1.00 94.56 89 GLN A N 1
ATOM 740 C CA . GLN A 1 89 ? -23.896 -7.661 22.024 1.00 94.56 89 GLN A CA 1
ATOM 741 C C . GLN A 1 89 ? -23.858 -8.466 23.326 1.00 94.56 89 GLN A C 1
ATOM 743 O O . GLN A 1 89 ? -24.833 -8.464 24.087 1.00 94.56 89 GLN A O 1
ATOM 748 N N . GLN A 1 90 ? -22.719 -9.085 23.646 1.00 93.81 90 GLN A N 1
ATOM 749 C CA . GLN A 1 90 ? -22.534 -9.794 24.912 1.00 93.81 90 GLN A CA 1
ATOM 750 C C . GLN A 1 90 ? -22.742 -8.862 26.112 1.00 93.81 90 GLN A C 1
ATOM 752 O O . GLN A 1 90 ? -23.530 -9.181 27.009 1.00 93.81 90 GLN A O 1
ATOM 757 N N . TYR A 1 91 ? -22.126 -7.678 26.111 1.00 92.94 91 TYR A N 1
ATOM 758 C CA . TYR A 1 91 ? -22.296 -6.700 27.189 1.00 92.94 91 TYR A CA 1
ATOM 759 C C . TYR A 1 91 ? -23.737 -6.186 27.312 1.00 92.94 91 TYR A C 1
ATOM 761 O O . TYR A 1 91 ? -24.249 -6.071 28.429 1.00 92.94 91 TYR A O 1
ATOM 769 N N . LYS A 1 92 ? -24.430 -5.935 26.192 1.00 92.12 92 LYS A N 1
ATOM 770 C CA . LYS A 1 92 ? -25.864 -5.590 26.204 1.00 92.12 92 LYS A CA 1
ATOM 771 C C . LYS A 1 92 ? -26.703 -6.698 26.843 1.00 92.12 92 LYS A C 1
ATOM 773 O O . LYS A 1 92 ? -27.562 -6.414 27.678 1.00 92.12 92 LYS A O 1
ATOM 778 N N . SER A 1 93 ? -26.429 -7.959 26.503 1.00 90.81 93 SER A N 1
ATOM 779 C CA . SER A 1 93 ? -27.148 -9.114 27.053 1.00 90.81 93 SER A CA 1
ATOM 780 C C . SER A 1 93 ? -26.945 -9.284 28.566 1.00 90.81 93 SER A C 1
ATOM 782 O O . SER A 1 93 ? -27.880 -9.659 29.274 1.00 90.81 93 SER A O 1
ATOM 784 N N . LEU A 1 94 ? -25.748 -8.965 29.076 1.00 91.62 94 LEU A N 1
ATOM 785 C CA . LEU A 1 94 ? -25.437 -8.983 30.507 1.00 91.62 94 LEU A CA 1
ATOM 786 C C . LEU A 1 94 ? -26.196 -7.893 31.267 1.00 91.62 94 LEU A C 1
ATOM 788 O O . LEU A 1 94 ? -26.675 -8.143 32.371 1.00 91.62 94 LEU A O 1
ATOM 792 N N . ASN A 1 95 ? -26.330 -6.704 30.678 1.00 80.62 95 ASN A N 1
ATOM 793 C CA . ASN A 1 95 ? -27.012 -5.587 31.324 1.00 80.62 95 ASN A CA 1
ATOM 794 C C . ASN A 1 95 ? -28.540 -5.766 31.362 1.00 80.62 95 ASN A C 1
ATOM 796 O O . ASN A 1 95 ? -29.163 -5.356 32.328 1.00 80.62 95 ASN A O 1
ATOM 800 N N . ASN A 1 96 ? -29.133 -6.438 30.368 1.00 71.69 96 ASN A N 1
ATOM 801 C CA . ASN A 1 96 ? -30.572 -6.746 30.344 1.00 71.69 96 ASN A CA 1
ATOM 802 C C . ASN A 1 96 ? -31.005 -7.852 31.329 1.00 71.69 96 ASN A C 1
ATOM 804 O O . ASN A 1 96 ? -32.200 -8.075 31.502 1.00 71.69 96 ASN A O 1
ATOM 808 N N . LYS A 1 97 ? -30.060 -8.590 31.930 1.00 63.31 97 LYS A N 1
ATOM 809 C CA . LYS A 1 97 ? -30.340 -9.604 32.968 1.00 63.31 97 LYS A CA 1
ATOM 810 C C . LYS A 1 97 ? -30.286 -9.044 34.394 1.00 63.31 97 LYS A C 1
ATOM 812 O O . LYS A 1 97 ? -30.633 -9.767 35.326 1.00 63.31 97 LYS A O 1
ATOM 817 N N . ARG A 1 98 ? -29.802 -7.812 34.561 1.00 57.22 98 ARG A N 1
ATOM 818 C CA . ARG A 1 98 ? -29.893 -7.044 35.808 1.00 57.22 98 ARG A CA 1
ATOM 819 C C . ARG A 1 98 ? -31.201 -6.274 35.848 1.00 57.22 98 ARG A C 1
ATOM 821 O O . ARG A 1 98 ? -31.713 -6.127 36.976 1.00 57.22 98 ARG A O 1
#

Organism: Adineta ricciae (NCBI:txid249248)

pLDDT: mean 80.36, std 14.54, range [44.12, 96.31]

Sequence (98 aa):
MAQNYRLLAVSCIALFLILIISKCHASYPLFGELPVPQRPAKFATKNDVDRYVNRMKQYYETMKHLRYWRRSIDQSDEEYDDSLEDLIQQYKSLNNKR

Radius of gyration: 25.54 Å; chains: 1; bounding box: 52×27×76 Å

Foldseek 3Di:
DVVVVVVVVVVVVVVVVVVVVVVVVVVVCVPVDPDQQDDDPDDPDPVSVVVSVVVNVVVVVVVVVVVVVVVVVVVVVVVVVVVVVVVVVVVVVVVVVD